Protein AF-A0A971GL96-F1 (afdb_monomer_lite)

Foldseek 3Di:
DVVLVVVCCVVPVVLPVVDDPVLLVLLLVLLVVVQVVDPPLEDALVVSLVSSVVVCVVVVHDRPPSSQSNVSSVVSCCVPVVRDHDDDQCLVVLLVLLVVLCVVPPPVSPQVSVVLSVLLSVVVVVVPPVQDLVNSLVVQCPDPSRVPPDSVSSSVSNVVVVCVVVVDPPPDD

Radius of gyration: 18.56 Å; chains: 1; bounding box: 42×38×49 Å

Sequence (173 aa):
MDDLYNRFRFTRKDIFRGRSENIVQFVFFQVSFFLDLFEDGYFFHKDLSKSVNLAAECSGLIIPDQELLVHQVMDFFCEELGYHCIQPDYYSDIREMITVIIIEELPGGHKFIEPLSRMITEEFKTGNYTTTLAQVVSRLKSNPSLKFLPTALLDLAVRSVYDFFNEPDEEDE

pLDDT: mean 86.15, std 11.23, range [34.41, 96.19]

Structure (mmCIF, N/CA/C/O backbone):
data_AF-A0A971GL96-F1
#
_entry.id   AF-A0A971GL96-F1
#
loop_
_atom_site.group_PDB
_atom_site.id
_atom_site.type_symbol
_atom_site.label_atom_id
_atom_site.label_alt_id
_atom_site.label_comp_id
_atom_site.label_asym_id
_atom_site.label_entity_id
_atom_site.label_seq_id
_atom_site.pdbx_PDB_ins_code
_atom_site.Cartn_x
_atom_site.Cartn_y
_atom_site.Cartn_z
_atom_site.occupancy
_atom_site.B_iso_or_equiv
_atom_site.auth_seq_id
_atom_site.auth_comp_id
_atom_site.auth_asym_id
_atom_site.auth_atom_id
_atom_site.pdbx_PDB_model_num
ATOM 1 N N . MET A 1 1 ? -19.763 4.758 18.347 1.00 81.62 1 MET A N 1
ATOM 2 C CA . MET A 1 1 ? -18.336 4.382 18.305 1.00 81.62 1 MET A CA 1
ATOM 3 C C . MET A 1 1 ? -18.076 2.998 18.878 1.00 81.62 1 MET A C 1
ATOM 5 O O . MET A 1 1 ? -17.560 2.166 18.143 1.00 81.62 1 MET A O 1
ATOM 9 N N . ASP A 1 2 ? -18.506 2.694 20.104 1.00 84.31 2 ASP A N 1
ATOM 10 C CA . ASP A 1 2 ? -18.268 1.374 20.722 1.00 84.31 2 ASP A CA 1
ATOM 11 C C . ASP A 1 2 ? -18.842 0.191 19.924 1.00 84.31 2 ASP A C 1
ATOM 13 O O . ASP A 1 2 ? -18.172 -0.826 19.748 1.00 84.31 2 ASP A O 1
ATOM 17 N N . ASP A 1 3 ? -20.042 0.334 19.354 1.00 90.19 3 ASP A N 1
ATOM 18 C CA . ASP A 1 3 ? -20.644 -0.708 18.508 1.00 90.19 3 ASP A CA 1
ATOM 19 C C . ASP A 1 3 ? -19.852 -0.962 17.219 1.00 90.19 3 ASP A C 1
ATOM 21 O O . ASP A 1 3 ? -19.732 -2.104 16.771 1.00 90.19 3 ASP A O 1
ATOM 25 N N . LEU A 1 4 ? -19.280 0.093 16.633 1.00 92.00 4 LEU A N 1
ATOM 26 C CA . LEU A 1 4 ? -18.469 -0.003 15.422 1.00 92.00 4 LEU A CA 1
ATOM 27 C C . LEU A 1 4 ? -17.133 -0.690 15.729 1.00 92.00 4 LEU A C 1
ATOM 29 O O . LEU A 1 4 ? -16.734 -1.603 15.009 1.00 92.00 4 LEU A O 1
ATOM 33 N N . TYR A 1 5 ? -16.499 -0.325 16.847 1.00 93.75 5 TYR A N 1
ATOM 34 C CA . TYR A 1 5 ? -15.288 -0.989 17.321 1.00 93.75 5 TYR A CA 1
ATOM 35 C C . TYR A 1 5 ? -15.531 -2.471 17.636 1.00 93.75 5 TYR A C 1
ATOM 37 O O . TYR A 1 5 ? -14.726 -3.327 17.271 1.00 93.75 5 TYR A O 1
ATOM 45 N N . ASN A 1 6 ? -16.672 -2.807 18.245 1.00 92.69 6 ASN A N 1
ATOM 46 C CA . ASN A 1 6 ? -17.051 -4.199 18.479 1.00 92.69 6 ASN A CA 1
ATOM 47 C C . ASN A 1 6 ? -17.177 -4.974 17.159 1.00 92.69 6 ASN A C 1
ATOM 49 O O . ASN A 1 6 ? -16.630 -6.072 17.044 1.00 92.69 6 ASN A O 1
ATOM 53 N N . ARG A 1 7 ? -17.834 -4.407 16.136 1.00 92.81 7 ARG A N 1
ATOM 54 C CA . ARG A 1 7 ? -17.905 -5.032 14.802 1.00 92.81 7 ARG A CA 1
ATOM 55 C C . ARG A 1 7 ? -16.523 -5.235 14.188 1.00 92.81 7 ARG A C 1
ATOM 57 O O . ARG A 1 7 ? -16.230 -6.344 13.739 1.00 92.81 7 ARG A O 1
ATOM 64 N N . PHE A 1 8 ? -15.664 -4.220 14.226 1.00 93.69 8 PHE A N 1
ATOM 65 C CA . PHE A 1 8 ? -14.278 -4.316 13.764 1.00 93.69 8 PHE A CA 1
ATOM 66 C C . PHE A 1 8 ? -13.529 -5.452 14.469 1.00 93.69 8 PHE A C 1
ATOM 68 O O . PHE A 1 8 ? -12.987 -6.350 13.826 1.00 93.69 8 PHE A O 1
ATOM 75 N N . ARG A 1 9 ? -13.599 -5.496 15.802 1.00 93.00 9 ARG A N 1
ATOM 76 C CA . ARG A 1 9 ? -12.970 -6.539 16.619 1.00 93.00 9 ARG A CA 1
ATOM 77 C C . ARG A 1 9 ? -13.424 -7.950 16.238 1.00 93.00 9 ARG A C 1
ATOM 79 O O . ARG A 1 9 ? -12.621 -8.883 16.245 1.00 93.00 9 ARG A O 1
ATOM 86 N N . PHE A 1 10 ? -14.703 -8.133 15.909 1.00 90.44 10 PHE A N 1
ATOM 87 C CA . PHE A 1 10 ? -15.236 -9.443 15.529 1.00 90.44 10 PHE A CA 1
ATOM 88 C C . PHE A 1 10 ? -14.941 -9.841 14.081 1.00 90.44 10 PHE A C 1
ATOM 90 O O . PHE A 1 10 ? -14.773 -11.036 13.822 1.00 90.44 10 PHE A O 1
ATOM 97 N N . THR A 1 11 ? -14.881 -8.881 13.161 1.00 91.19 11 THR A N 1
ATOM 98 C CA . THR A 1 11 ? -14.672 -9.125 11.723 1.00 91.19 11 THR A CA 1
ATOM 99 C C . THR A 1 11 ? -13.194 -9.218 11.351 1.00 91.19 11 THR A C 1
ATOM 101 O O . THR A 1 11 ? -12.847 -9.985 10.458 1.00 91.19 11 THR A O 1
ATOM 104 N N . ARG A 1 12 ? -12.314 -8.520 12.076 1.00 90.25 12 ARG A N 1
ATOM 105 C CA . ARG A 1 12 ? -10.867 -8.440 11.821 1.00 90.25 12 ARG A CA 1
ATOM 106 C C . ARG A 1 12 ? -10.026 -9.072 12.933 1.00 90.25 12 ARG A C 1
ATOM 108 O O . ARG A 1 12 ? -9.069 -8.492 13.441 1.00 90.25 12 ARG A O 1
ATOM 115 N N . LYS A 1 13 ? -10.391 -10.287 13.360 1.00 88.50 13 LYS A N 1
ATOM 116 C CA . LYS A 1 13 ? -9.710 -11.010 14.462 1.00 88.50 13 LYS A CA 1
ATOM 117 C C . LYS A 1 13 ? -8.227 -11.282 14.196 1.00 88.50 13 LYS A C 1
ATOM 119 O O . LYS A 1 13 ? -7.464 -11.510 15.132 1.00 88.50 13 LYS A O 1
ATOM 124 N N . ASP A 1 14 ? -7.836 -11.331 12.932 1.00 87.81 14 ASP A N 1
ATOM 125 C CA . ASP A 1 14 ? -6.466 -11.516 12.472 1.00 87.81 14 ASP A CA 1
ATOM 126 C C . ASP A 1 14 ? -5.550 -10.351 12.870 1.00 87.81 14 ASP A C 1
ATOM 128 O O . ASP A 1 14 ? -4.430 -10.612 13.300 1.00 87.81 14 ASP A O 1
ATOM 132 N N . ILE A 1 15 ? -6.045 -9.106 12.862 1.00 88.56 15 ILE A N 1
ATOM 133 C CA . ILE A 1 15 ? -5.283 -7.903 13.255 1.00 88.56 15 ILE A CA 1
ATOM 134 C C . ILE A 1 15 ? -4.797 -7.987 14.710 1.00 88.56 15 ILE A C 1
ATOM 136 O O . ILE A 1 15 ? -3.725 -7.482 15.044 1.00 88.56 15 ILE A O 1
ATOM 140 N N . PHE A 1 16 ? -5.563 -8.653 15.577 1.00 89.50 16 PHE A N 1
ATOM 141 C CA . PHE A 1 16 ? -5.251 -8.814 17.000 1.00 89.50 16 PHE A CA 1
ATOM 142 C C . PHE A 1 16 ? -4.219 -9.923 17.265 1.00 89.50 16 PHE A C 1
ATOM 144 O O . PHE A 1 16 ? -3.737 -10.068 18.390 1.00 89.50 16 PHE A O 1
ATOM 151 N N . ARG A 1 17 ? -3.846 -10.726 16.259 1.00 85.75 17 ARG A N 1
ATOM 152 C CA . ARG A 1 17 ? -2.814 -11.759 16.422 1.00 85.75 17 ARG A CA 1
ATOM 153 C C . ARG A 1 17 ? -1.441 -11.097 16.501 1.00 85.75 17 ARG A C 1
ATOM 155 O O . ARG A 1 17 ? -0.890 -10.677 15.495 1.00 85.75 17 ARG A O 1
ATOM 162 N N . GLY A 1 18 ? -0.884 -11.036 17.707 1.00 80.06 18 GLY A N 1
ATOM 163 C CA . GLY A 1 18 ? 0.440 -10.453 17.947 1.00 80.06 18 GLY A CA 1
ATOM 164 C C . GLY A 1 18 ? 0.432 -8.948 18.223 1.00 80.06 18 GLY A C 1
ATOM 165 O O . GLY A 1 18 ? 1.501 -8.365 18.361 1.00 80.06 18 GLY A O 1
ATOM 166 N N . ARG A 1 19 ? -0.748 -8.325 18.362 1.00 87.31 19 ARG A N 1
ATOM 167 C CA . ARG A 1 19 ? -0.891 -6.910 18.732 1.00 87.31 19 ARG A CA 1
ATOM 168 C C . ARG A 1 19 ? -1.700 -6.752 20.017 1.00 87.31 19 ARG A C 1
ATOM 170 O O . ARG A 1 19 ? -2.616 -7.521 20.292 1.00 87.31 19 ARG A O 1
ATOM 177 N N . SER A 1 20 ? -1.352 -5.738 20.805 1.00 91.06 20 SER A N 1
ATOM 178 C CA . SER A 1 20 ? -2.107 -5.347 22.000 1.00 91.06 20 SER A CA 1
ATOM 179 C C . SER A 1 20 ? -3.462 -4.751 21.611 1.00 91.06 20 SER A C 1
ATOM 181 O O . SER A 1 20 ? -3.520 -3.893 20.729 1.00 91.06 20 SER A O 1
ATOM 183 N N . GLU A 1 21 ? -4.535 -5.149 22.304 1.00 92.62 21 GLU A N 1
ATOM 184 C CA . GLU A 1 21 ? -5.877 -4.579 22.108 1.00 92.62 21 GLU A CA 1
ATOM 185 C C . GLU A 1 21 ? -5.872 -3.057 22.304 1.00 92.62 21 GLU A C 1
ATOM 187 O O . GLU A 1 21 ? -6.486 -2.352 21.512 1.00 92.62 21 GLU A O 1
ATOM 192 N N . ASN A 1 22 ? -5.084 -2.538 23.253 1.00 93.31 22 ASN A N 1
ATOM 193 C CA . ASN A 1 22 ? -4.964 -1.096 23.489 1.00 93.31 22 ASN A CA 1
ATOM 194 C C . ASN A 1 22 ? -4.374 -0.349 22.282 1.00 93.31 22 ASN A C 1
ATOM 196 O O . ASN A 1 22 ? -4.822 0.749 21.971 1.00 93.31 22 ASN A O 1
ATOM 200 N N . ILE A 1 23 ? -3.387 -0.936 21.591 1.00 94.44 23 ILE A N 1
ATOM 201 C CA . ILE A 1 23 ? -2.774 -0.321 20.400 1.00 94.44 23 ILE A CA 1
ATOM 202 C C . ILE A 1 23 ? -3.775 -0.320 19.247 1.00 94.44 23 ILE A C 1
ATOM 204 O O . ILE A 1 23 ? -3.982 0.700 18.597 1.00 94.44 23 ILE A O 1
ATOM 208 N N . VAL A 1 24 ? -4.430 -1.459 19.014 1.00 94.94 24 VAL A N 1
ATOM 209 C CA . VAL A 1 24 ? -5.430 -1.588 17.949 1.00 94.94 24 VAL A CA 1
ATOM 210 C C . VAL A 1 24 ? -6.608 -0.642 18.194 1.00 94.94 24 VAL A C 1
ATOM 212 O O . VAL A 1 24 ? -7.076 0.013 17.269 1.00 94.94 24 VAL A O 1
ATOM 215 N N . GLN A 1 25 ? -7.064 -0.535 19.442 1.00 95.38 25 GLN A N 1
ATOM 216 C CA . GLN A 1 25 ? -8.119 0.387 19.843 1.00 95.38 25 GLN A CA 1
ATOM 217 C C . GLN A 1 25 ? -7.708 1.851 19.659 1.00 95.38 25 GLN A C 1
ATOM 219 O O . GLN A 1 25 ? -8.499 2.641 19.151 1.00 95.38 25 GLN A O 1
ATOM 224 N N . PHE A 1 26 ? -6.475 2.204 20.031 1.00 95.94 26 PHE A N 1
ATOM 225 C CA . PHE A 1 26 ? -5.938 3.543 19.819 1.00 95.94 26 PHE A CA 1
ATOM 226 C C . PHE A 1 26 ? -5.982 3.924 18.337 1.00 95.94 26 PHE A C 1
ATOM 228 O O . PHE A 1 26 ? -6.610 4.922 17.991 1.00 95.94 26 PHE A O 1
ATOM 235 N N . VAL A 1 27 ? -5.394 3.101 17.459 1.00 95.88 27 VAL A N 1
ATOM 236 C CA . VAL A 1 27 ? -5.384 3.377 16.013 1.00 95.88 27 VAL A CA 1
ATOM 237 C C . VAL A 1 27 ? -6.802 3.440 15.458 1.00 95.88 27 VAL A C 1
ATOM 239 O O . VAL A 1 27 ? -7.113 4.362 14.714 1.00 95.88 27 VAL A O 1
ATOM 242 N N . PHE A 1 28 ? -7.687 2.529 15.870 1.00 96.19 28 PHE A N 1
ATOM 243 C CA . PHE A 1 28 ? -9.092 2.555 15.462 1.00 96.19 28 PHE A CA 1
ATOM 244 C C . PHE A 1 28 ? -9.768 3.899 15.748 1.00 96.19 28 PHE A C 1
ATOM 2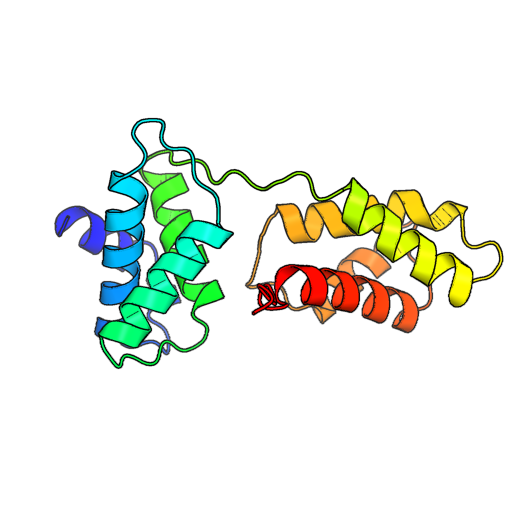46 O O . PHE A 1 28 ? -10.434 4.458 14.877 1.00 96.19 28 PHE A O 1
ATOM 253 N N . PHE A 1 29 ? -9.589 4.433 16.956 1.00 95.62 29 PHE A N 1
ATOM 254 C CA . PHE A 1 29 ? -10.191 5.709 17.320 1.00 95.62 29 PHE A CA 1
ATOM 255 C C . PHE A 1 29 ? -9.537 6.898 16.621 1.00 95.62 29 PHE A C 1
ATOM 257 O O . PHE A 1 29 ? -10.262 7.811 16.241 1.00 95.62 29 PHE A O 1
ATOM 264 N N . GLN A 1 30 ? -8.218 6.881 16.405 1.00 95.44 30 GLN A N 1
ATOM 265 C CA . GLN A 1 30 ? -7.550 7.940 15.641 1.00 95.44 30 GLN A CA 1
ATOM 266 C C . GLN A 1 30 ? -8.009 7.960 14.181 1.00 95.44 30 GLN A C 1
ATOM 268 O O . GLN A 1 30 ? -8.331 9.024 13.663 1.00 95.44 30 GLN A O 1
ATOM 273 N N . VAL A 1 31 ? -8.124 6.790 13.541 1.00 94.12 31 VAL A N 1
ATOM 274 C CA . VAL A 1 31 ? -8.642 6.683 12.170 1.00 94.12 31 VAL A CA 1
ATOM 275 C C . VAL A 1 31 ? -10.079 7.182 12.100 1.00 94.12 31 VAL A C 1
ATOM 277 O O . VAL A 1 31 ? -10.388 8.011 11.253 1.00 94.12 31 VAL A O 1
ATOM 280 N N . SER A 1 32 ? -10.952 6.754 13.015 1.00 93.12 32 SER A N 1
ATOM 281 C CA . SER A 1 32 ? -12.332 7.249 13.026 1.00 93.12 32 SER A CA 1
ATOM 282 C C . SER A 1 32 ? -12.410 8.757 13.223 1.00 93.12 32 SER A C 1
ATOM 284 O O . SER A 1 32 ? -13.157 9.418 12.515 1.00 93.12 32 SER A O 1
ATOM 286 N N . PHE A 1 33 ? -11.651 9.295 14.182 1.00 92.19 33 PHE A N 1
ATOM 287 C CA . PHE A 1 33 ? -11.644 10.725 14.463 1.00 92.19 33 PHE A CA 1
ATOM 288 C C . PHE A 1 33 ? -11.182 11.524 13.246 1.00 92.19 33 PHE A C 1
ATOM 290 O O . PHE A 1 33 ? -11.786 12.538 12.920 1.00 92.19 33 PHE A O 1
ATOM 297 N N . PHE A 1 34 ? -10.143 11.050 12.558 1.00 92.00 34 PHE A N 1
ATOM 298 C CA . PHE A 1 34 ? -9.666 11.662 11.326 1.00 92.00 34 PHE A CA 1
ATOM 299 C C . PHE A 1 34 ? -10.734 11.634 10.226 1.00 92.00 34 PHE A C 1
ATOM 301 O O . PHE A 1 34 ? -10.986 12.654 9.596 1.00 92.00 34 PHE A O 1
ATOM 308 N N . LEU A 1 35 ? -11.392 10.492 10.014 1.00 90.06 35 LEU A N 1
ATOM 309 C CA . LEU A 1 35 ? -12.418 10.334 8.980 1.00 90.06 35 LEU A CA 1
ATOM 310 C C . LEU A 1 35 ? -13.688 11.151 9.253 1.00 90.06 35 LEU A C 1
ATOM 312 O O . LEU A 1 35 ? -14.321 11.619 8.308 1.00 90.06 35 LEU A O 1
ATOM 316 N N . ASP A 1 36 ? -14.031 11.383 10.522 1.00 87.50 36 ASP A N 1
ATOM 317 C CA . ASP A 1 36 ? -15.140 12.262 10.915 1.00 87.50 36 ASP A CA 1
ATOM 318 C C . ASP A 1 36 ? -14.907 13.731 10.496 1.00 87.50 36 ASP A C 1
ATOM 320 O O . ASP A 1 36 ? -15.857 14.511 10.446 1.00 87.50 36 ASP A O 1
ATOM 324 N N . LEU A 1 37 ? -13.667 14.124 10.164 1.00 85.75 37 LEU A N 1
ATOM 325 C CA . LEU A 1 37 ? -13.342 15.469 9.669 1.00 85.75 37 LEU A CA 1
ATOM 326 C C . LEU A 1 37 ? -13.677 15.673 8.180 1.00 85.75 37 LEU A C 1
ATOM 328 O O . LEU A 1 37 ? -13.658 16.813 7.714 1.00 85.75 37 LEU A O 1
ATOM 332 N N . PHE A 1 38 ? -13.980 14.608 7.428 1.00 79.56 38 PHE A N 1
ATOM 333 C CA . PHE A 1 38 ? -14.233 14.666 5.985 1.00 79.56 38 PHE A CA 1
ATOM 334 C C . PHE A 1 38 ? -15.708 14.395 5.673 1.00 79.56 38 PHE A C 1
ATOM 336 O O . PHE A 1 38 ? -16.133 13.244 5.571 1.00 79.56 38 PHE A O 1
ATOM 343 N N . GLU A 1 39 ? -16.484 15.464 5.468 1.00 67.69 39 GLU A N 1
ATOM 344 C CA . GLU A 1 39 ? -17.931 15.388 5.192 1.00 67.69 39 GLU A CA 1
ATOM 345 C C . GLU A 1 39 ? -18.268 14.614 3.905 1.00 67.69 39 GLU A C 1
ATOM 347 O O . GLU A 1 39 ? -19.288 13.929 3.846 1.00 67.69 39 GLU A O 1
ATOM 352 N N . ASP A 1 40 ? -17.391 14.667 2.898 1.00 74.06 40 ASP A N 1
ATOM 353 C CA . ASP A 1 40 ? -17.606 14.010 1.602 1.00 74.06 40 ASP A CA 1
ATOM 354 C C . ASP A 1 40 ? -17.106 12.553 1.563 1.00 74.06 40 ASP A C 1
ATOM 356 O O . ASP A 1 40 ? -17.250 11.873 0.548 1.00 74.06 40 ASP A O 1
ATOM 360 N N . GLY A 1 41 ? -16.495 12.063 2.649 1.00 76.12 41 GLY A N 1
ATOM 361 C CA . GLY A 1 41 ? -15.970 10.698 2.742 1.00 76.12 41 GLY A CA 1
ATOM 362 C C . GLY A 1 41 ? -14.671 10.444 1.967 1.00 76.12 41 GLY A C 1
ATOM 363 O O . GLY A 1 41 ? -14.229 9.298 1.894 1.00 76.12 41 GLY A O 1
ATOM 364 N N . TYR A 1 42 ? -14.044 11.482 1.409 1.00 79.06 42 TYR A N 1
ATOM 365 C CA . TYR A 1 42 ? -12.777 11.386 0.684 1.00 79.06 42 TYR A CA 1
ATOM 366 C C . TYR A 1 42 ? -11.607 11.935 1.498 1.00 79.06 42 TYR A C 1
ATOM 368 O O . TYR A 1 42 ? -11.710 13.019 2.063 1.00 79.06 42 TYR A O 1
ATOM 376 N N . PHE A 1 43 ? -10.479 11.226 1.508 1.00 82.88 43 PHE A N 1
ATOM 377 C CA . PHE A 1 43 ? -9.273 11.625 2.246 1.00 82.88 43 PHE A CA 1
ATOM 378 C C . PHE A 1 43 ? -8.011 11.014 1.622 1.00 82.88 43 PHE A C 1
ATOM 380 O O . PHE A 1 43 ? -8.104 10.039 0.881 1.00 82.88 43 PHE A O 1
ATOM 387 N N . PHE A 1 44 ? -6.826 11.546 1.931 1.00 81.19 44 PHE A N 1
ATOM 388 C CA . PHE A 1 44 ? -5.553 10.961 1.496 1.00 81.19 44 PHE A CA 1
ATOM 389 C C . PHE A 1 44 ? -4.966 10.035 2.567 1.00 81.19 44 PHE A C 1
ATOM 391 O O . PHE A 1 44 ? -4.912 10.395 3.743 1.00 81.19 44 PHE A O 1
ATOM 398 N N . HIS A 1 45 ? -4.450 8.869 2.155 1.00 81.81 45 HIS A N 1
ATOM 399 C CA . HIS A 1 45 ? -3.802 7.916 3.071 1.00 81.81 45 HIS A CA 1
ATOM 400 C C . HIS A 1 45 ? -2.654 8.558 3.859 1.00 81.81 45 HIS A C 1
ATOM 402 O O . HIS A 1 45 ? -2.549 8.382 5.069 1.00 81.81 45 HIS A O 1
ATOM 408 N N . LYS A 1 46 ? -1.809 9.341 3.173 1.00 80.06 46 LYS A N 1
ATOM 409 C CA . LYS A 1 46 ? -0.637 9.996 3.772 1.00 80.06 46 LYS A CA 1
ATOM 410 C C . LYS A 1 46 ? -1.032 10.909 4.935 1.00 80.06 46 LYS A C 1
ATOM 412 O O . LYS A 1 46 ? -0.374 10.892 5.972 1.00 80.06 46 LYS A O 1
ATOM 417 N N . ASP A 1 47 ? -2.126 11.653 4.790 1.00 84.12 47 ASP A N 1
ATOM 418 C CA . ASP A 1 47 ? -2.622 12.561 5.828 1.00 84.12 47 ASP A CA 1
ATOM 419 C C . ASP A 1 47 ? -3.153 11.788 7.038 1.00 84.12 47 ASP A C 1
ATOM 421 O O . ASP A 1 47 ? -2.871 12.152 8.182 1.00 84.12 47 ASP A O 1
ATOM 425 N N . LEU A 1 48 ? -3.852 10.675 6.789 1.00 88.56 48 LEU A N 1
ATOM 426 C CA . LEU A 1 48 ? -4.317 9.777 7.842 1.00 88.56 48 LEU A CA 1
ATOM 427 C C . LEU A 1 48 ? -3.133 9.182 8.622 1.00 88.56 48 LEU A C 1
ATOM 429 O O . LEU A 1 48 ? -3.099 9.269 9.850 1.00 88.56 48 LEU A O 1
ATOM 433 N N . SER A 1 49 ? -2.142 8.620 7.926 1.00 86.38 49 SER A N 1
ATOM 434 C CA . SER A 1 49 ? -0.949 8.041 8.556 1.00 86.38 49 SER A CA 1
ATOM 435 C C . SER A 1 49 ? -0.161 9.072 9.363 1.00 86.38 49 SER A C 1
ATOM 437 O O . SER A 1 49 ? 0.220 8.791 10.503 1.00 86.38 49 SER A O 1
ATOM 439 N N . LYS A 1 50 ? 0.029 10.289 8.829 1.00 86.88 50 LYS A N 1
ATOM 440 C CA . LYS A 1 50 ? 0.658 11.406 9.554 1.00 86.88 50 LYS A CA 1
ATOM 441 C C . LYS A 1 50 ? -0.129 11.768 10.817 1.00 86.88 50 LYS A C 1
ATOM 443 O O . LYS A 1 50 ? 0.468 11.933 11.880 1.00 86.88 50 LYS A O 1
ATOM 448 N N . SER A 1 51 ? -1.458 11.844 10.727 1.00 91.38 51 SER A N 1
ATOM 449 C CA . SER A 1 51 ? -2.324 12.155 11.869 1.00 91.38 51 SER A CA 1
ATOM 450 C C . SER A 1 51 ? -2.215 11.108 12.983 1.00 91.38 51 SER A C 1
ATOM 452 O O . SER A 1 51 ? -2.047 11.470 14.150 1.00 91.38 51 SER A O 1
ATOM 454 N N . VAL A 1 52 ? -2.235 9.817 12.635 1.00 92.62 52 VAL A N 1
ATOM 455 C CA . VAL A 1 52 ? -2.075 8.729 13.611 1.00 92.62 52 VAL A CA 1
ATOM 456 C C . VAL A 1 52 ? -0.681 8.758 14.244 1.00 92.62 52 VAL A C 1
ATOM 458 O O . VAL A 1 52 ? -0.577 8.575 15.459 1.00 92.62 52 VAL A O 1
ATOM 461 N N . ASN A 1 53 ? 0.367 9.037 13.458 1.00 90.25 53 ASN A N 1
ATOM 462 C CA . ASN A 1 53 ? 1.734 9.149 13.969 1.00 90.25 53 ASN A CA 1
ATOM 463 C C . ASN A 1 53 ? 1.858 10.256 15.024 1.00 90.25 53 ASN A C 1
ATOM 465 O O . ASN A 1 53 ? 2.302 10.008 16.143 1.00 90.25 53 ASN A O 1
ATOM 469 N N . LEU A 1 54 ? 1.379 11.459 14.698 1.00 90.62 54 LEU A N 1
ATOM 470 C CA . LEU A 1 54 ? 1.392 12.603 15.612 1.00 90.62 54 LEU A CA 1
ATOM 471 C C . LEU A 1 54 ? 0.634 12.296 16.910 1.00 90.62 54 LEU A C 1
ATOM 473 O O . LEU A 1 54 ? 1.108 12.598 18.006 1.00 90.62 54 LEU A O 1
ATOM 477 N N . ALA A 1 55 ? -0.529 11.646 16.813 1.00 92.75 55 ALA A N 1
ATOM 478 C CA . ALA A 1 55 ? -1.301 11.263 17.990 1.00 92.75 55 ALA A CA 1
ATOM 479 C C . ALA A 1 55 ? -0.551 10.247 18.874 1.00 92.75 55 ALA A C 1
ATOM 481 O O . ALA A 1 55 ? -0.620 10.325 20.108 1.00 92.75 55 ALA A O 1
ATOM 482 N N . ALA A 1 56 ? 0.150 9.288 18.260 1.00 92.62 56 ALA A N 1
ATOM 483 C CA . ALA A 1 56 ? 0.946 8.285 18.962 1.00 92.62 56 ALA A CA 1
ATOM 484 C C . ALA A 1 56 ? 2.134 8.925 19.696 1.00 92.62 56 ALA A C 1
ATOM 486 O O . ALA A 1 56 ? 2.338 8.649 20.882 1.00 92.62 56 ALA A O 1
ATOM 487 N N . GLU A 1 57 ? 2.840 9.845 19.033 1.00 91.38 57 GLU A N 1
ATOM 488 C CA . GLU A 1 57 ? 3.937 10.633 19.603 1.00 91.38 57 GLU A CA 1
ATOM 489 C C . GLU A 1 57 ? 3.474 11.462 20.806 1.00 91.38 57 GLU A C 1
ATOM 491 O O . GLU A 1 57 ? 4.066 11.371 21.885 1.00 91.38 57 GLU A O 1
ATOM 496 N N . CYS A 1 58 ? 2.360 12.195 20.678 1.00 91.62 58 CYS A N 1
ATOM 497 C CA . CYS A 1 58 ? 1.774 12.954 21.788 1.00 91.62 58 CYS A CA 1
ATOM 498 C C . CYS A 1 58 ? 1.368 12.069 22.978 1.00 91.62 58 CYS A C 1
ATOM 500 O O . CYS A 1 58 ? 1.358 12.531 24.120 1.00 91.62 58 CYS A O 1
ATOM 502 N N . SER A 1 59 ? 1.033 10.805 22.717 1.00 89.69 59 SER A N 1
ATOM 503 C CA . SER A 1 59 ? 0.602 9.839 23.733 1.00 89.69 59 SER A CA 1
ATOM 504 C C . SER A 1 59 ? 1.753 8.998 24.299 1.00 89.69 59 SER A C 1
ATOM 506 O O . SER A 1 59 ? 1.524 8.182 25.193 1.00 89.69 59 SER A O 1
ATOM 508 N N . GLY A 1 60 ? 2.979 9.156 23.785 1.00 91.00 60 GLY A N 1
ATOM 509 C CA . GLY A 1 60 ? 4.127 8.318 24.142 1.00 91.00 60 GLY A CA 1
ATOM 510 C C . GLY A 1 60 ? 3.938 6.836 23.794 1.00 91.00 60 GLY A C 1
ATOM 511 O O . GLY A 1 60 ? 4.516 5.969 24.453 1.00 91.00 60 GLY A O 1
ATOM 512 N N . LEU A 1 61 ? 3.096 6.530 22.803 1.00 91.94 61 LEU A N 1
ATOM 513 C CA . LEU A 1 61 ? 2.756 5.168 22.407 1.00 91.94 61 LEU A CA 1
ATOM 514 C C . LEU A 1 61 ? 3.624 4.731 21.224 1.00 91.94 61 LEU A C 1
ATOM 516 O O . LEU A 1 61 ? 3.636 5.378 20.185 1.00 91.94 61 LEU A O 1
ATOM 520 N N . ILE A 1 62 ? 4.306 3.592 21.354 1.00 89.12 62 ILE A N 1
ATOM 521 C CA . ILE A 1 62 ? 5.008 2.960 20.230 1.00 89.12 62 ILE A CA 1
ATOM 522 C C . ILE A 1 62 ? 4.041 1.999 19.539 1.00 89.12 62 ILE A C 1
ATOM 524 O O . ILE A 1 62 ? 3.512 1.086 20.181 1.00 89.12 62 ILE A O 1
ATOM 528 N N . ILE A 1 63 ? 3.835 2.187 18.235 1.00 88.50 63 ILE A N 1
ATOM 529 C CA . ILE A 1 63 ? 2.935 1.376 17.410 1.00 88.50 63 ILE A CA 1
ATOM 530 C C . ILE A 1 63 ? 3.772 0.532 16.436 1.00 88.50 63 ILE A C 1
ATOM 532 O O . ILE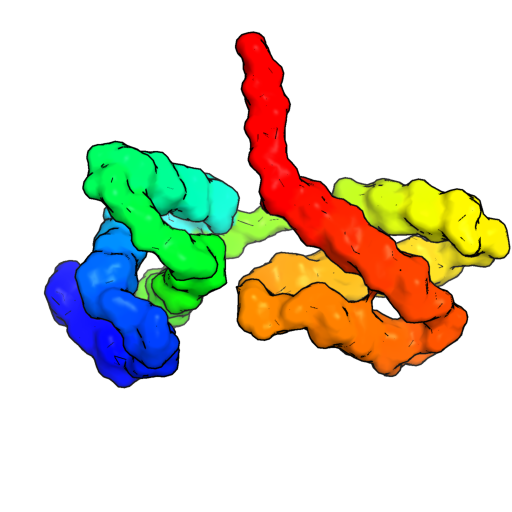 A 1 63 ? 4.277 1.058 15.444 1.00 88.50 63 ILE A O 1
ATOM 536 N N . PRO A 1 64 ? 3.940 -0.779 16.690 1.00 85.12 64 PRO A N 1
ATOM 537 C CA . PRO A 1 64 ? 4.615 -1.672 15.753 1.00 85.12 64 PRO A CA 1
ATOM 538 C C . PRO A 1 64 ? 3.839 -1.778 14.438 1.00 85.12 64 PRO A C 1
ATOM 540 O O . PRO A 1 64 ? 2.620 -1.965 14.462 1.00 85.12 64 PRO A O 1
ATOM 543 N N . ASP A 1 65 ? 4.552 -1.706 13.312 1.00 84.38 65 ASP A N 1
ATOM 544 C CA . ASP A 1 65 ? 3.983 -1.764 11.960 1.00 84.38 65 ASP A CA 1
ATOM 545 C C . ASP A 1 65 ? 2.805 -0.788 11.778 1.00 84.38 65 ASP A C 1
ATOM 547 O O . ASP A 1 65 ? 1.742 -1.174 11.283 1.00 84.38 65 ASP A O 1
ATOM 551 N N . GLN A 1 66 ? 2.973 0.462 12.234 1.00 86.19 66 GLN A N 1
ATOM 552 C CA . GLN A 1 66 ? 1.908 1.471 12.258 1.00 86.19 66 GLN A CA 1
ATOM 553 C C . GLN A 1 66 ? 1.208 1.611 10.910 1.00 86.19 66 GLN A C 1
ATOM 555 O O . GLN A 1 66 ? -0.014 1.535 10.876 1.00 86.19 66 GLN A O 1
ATOM 560 N N . GLU A 1 67 ? 1.960 1.756 9.820 1.00 83.25 67 GLU A N 1
ATOM 561 C CA . GLU A 1 67 ? 1.393 1.949 8.481 1.00 83.25 67 GLU A CA 1
ATOM 562 C C . GLU A 1 67 ? 0.458 0.799 8.088 1.00 83.25 67 GLU A C 1
ATOM 564 O O . GLU A 1 67 ? -0.676 1.012 7.664 1.00 83.25 67 GLU A O 1
ATOM 569 N N . LEU A 1 68 ? 0.887 -0.439 8.348 1.00 85.19 68 LEU A N 1
ATOM 570 C CA . LEU A 1 68 ? 0.065 -1.619 8.109 1.00 85.19 68 LEU A CA 1
ATOM 571 C C . LEU A 1 68 ? -1.195 -1.614 8.984 1.00 85.19 68 LEU A C 1
ATOM 573 O O . LEU A 1 68 ? -2.274 -1.958 8.509 1.00 85.19 68 LEU A O 1
ATOM 577 N N . LEU A 1 69 ? -1.077 -1.261 10.267 1.00 90.44 69 LEU A N 1
ATOM 578 C CA . LEU A 1 69 ? -2.228 -1.230 11.169 1.00 90.44 69 LEU A CA 1
ATOM 579 C C . LEU A 1 69 ? -3.223 -0.122 10.787 1.00 90.44 69 LEU A C 1
ATOM 581 O O . LEU A 1 69 ? -4.427 -0.374 10.805 1.00 90.44 69 LEU A O 1
ATOM 585 N N . VAL A 1 70 ? -2.736 1.064 10.416 1.00 90.69 70 VAL A N 1
ATOM 586 C CA . VAL A 1 70 ? -3.553 2.178 9.917 1.00 90.69 70 VAL A CA 1
ATOM 587 C C . VAL A 1 70 ? -4.319 1.742 8.677 1.00 90.69 70 VAL A C 1
ATOM 589 O O . VAL A 1 70 ? -5.540 1.870 8.664 1.00 90.69 70 VAL A O 1
ATOM 592 N N . HIS A 1 71 ? -3.643 1.131 7.702 1.00 86.56 71 HIS A N 1
ATOM 593 C CA . HIS A 1 71 ? -4.290 0.635 6.492 1.00 86.56 71 HIS A CA 1
ATOM 594 C C . HIS A 1 71 ? -5.366 -0.413 6.794 1.00 86.56 71 HIS A C 1
ATOM 596 O O . HIS A 1 71 ? -6.493 -0.312 6.326 1.00 86.56 71 HIS A O 1
ATOM 602 N N . GLN A 1 72 ? -5.060 -1.409 7.629 1.00 89.56 72 GLN A N 1
ATOM 603 C CA . GLN A 1 72 ? -6.013 -2.474 7.957 1.00 89.56 72 GLN A CA 1
ATOM 604 C C . GLN A 1 72 ? -7.256 -1.964 8.701 1.00 89.56 72 GLN A C 1
ATOM 606 O O . GLN A 1 72 ? -8.347 -2.523 8.559 1.00 89.56 72 GLN A O 1
ATOM 611 N N . VAL A 1 73 ? -7.092 -0.928 9.526 1.00 92.81 73 VAL A N 1
ATOM 612 C CA . VAL A 1 73 ? -8.208 -0.235 10.173 1.00 92.81 73 VAL A CA 1
ATOM 613 C C . VAL A 1 73 ? -8.978 0.586 9.141 1.00 92.81 73 VAL A C 1
ATOM 615 O O . VAL A 1 73 ? -10.197 0.476 9.081 1.00 92.81 73 VAL A O 1
ATOM 618 N N . MET A 1 74 ? -8.289 1.365 8.309 1.00 90.88 74 MET A N 1
ATOM 619 C CA . MET A 1 74 ? -8.883 2.172 7.244 1.00 90.88 74 MET A CA 1
ATOM 620 C C . MET A 1 74 ? -9.727 1.322 6.285 1.00 90.88 74 MET A C 1
ATOM 622 O O . MET A 1 74 ? -10.863 1.693 6.002 1.00 90.88 74 MET A O 1
ATOM 626 N N . ASP A 1 75 ? -9.229 0.161 5.853 1.00 89.06 75 ASP A N 1
ATOM 627 C CA . ASP A 1 75 ? -9.945 -0.774 4.976 1.00 89.06 75 ASP A CA 1
ATOM 628 C C . ASP A 1 75 ? -11.325 -1.133 5.533 1.00 89.06 75 ASP A C 1
ATOM 630 O O . ASP A 1 75 ? -12.309 -1.185 4.799 1.00 89.06 75 ASP A O 1
ATOM 634 N N . PHE A 1 76 ? -11.424 -1.331 6.850 1.00 92.44 76 PHE A N 1
ATOM 635 C CA . PHE A 1 76 ? -12.705 -1.585 7.500 1.00 92.44 76 PHE A CA 1
ATOM 636 C C . PHE A 1 76 ? -13.659 -0.387 7.388 1.00 92.44 76 PHE A C 1
ATOM 638 O O . PHE A 1 76 ? -14.838 -0.585 7.109 1.00 92.44 76 PHE A O 1
ATOM 645 N N . PHE A 1 77 ? -13.182 0.849 7.570 1.00 90.69 77 PHE A N 1
ATOM 646 C CA . PHE A 1 77 ? -14.021 2.044 7.415 1.00 90.69 77 PHE A CA 1
ATOM 647 C C . PHE A 1 77 ? -14.464 2.252 5.960 1.00 90.69 77 PHE A C 1
ATOM 649 O O . PHE A 1 77 ? -15.622 2.596 5.720 1.00 90.69 77 PHE A O 1
ATOM 656 N N . CYS A 1 78 ? -13.584 1.994 4.992 1.00 87.81 78 CYS A N 1
ATOM 657 C CA . CYS A 1 78 ? -13.922 2.029 3.570 1.00 87.81 78 CYS A CA 1
ATOM 658 C C . CYS A 1 78 ? -15.005 0.992 3.220 1.00 87.81 78 CYS A C 1
ATOM 660 O O . CYS A 1 78 ? -15.983 1.323 2.552 1.00 87.81 78 CYS A O 1
ATOM 662 N N . GLU A 1 79 ? -14.870 -0.247 3.705 1.00 88.94 79 GLU A N 1
ATOM 663 C CA . GLU A 1 79 ? -15.835 -1.327 3.455 1.00 88.94 79 GLU A CA 1
ATOM 664 C C . GLU A 1 79 ? -17.186 -1.108 4.153 1.00 88.94 79 GLU A C 1
ATOM 666 O O . GLU A 1 79 ? -18.235 -1.334 3.551 1.00 88.94 79 GLU A O 1
ATOM 671 N N . GLU A 1 80 ? -17.180 -0.688 5.420 1.00 88.75 80 GLU A N 1
ATOM 672 C CA . GLU A 1 80 ? -18.395 -0.632 6.244 1.00 88.75 80 GLU A CA 1
ATOM 673 C C . GLU A 1 80 ? -19.158 0.683 6.117 1.00 88.75 80 GLU A C 1
ATOM 675 O O . GLU A 1 80 ? -20.382 0.695 6.256 1.00 88.75 80 GLU A O 1
ATOM 680 N N . LEU A 1 81 ? -18.451 1.796 5.905 1.00 86.62 81 LEU A N 1
ATOM 681 C CA . LEU A 1 81 ? -19.035 3.140 5.913 1.00 86.62 81 LEU A CA 1
ATOM 682 C C . LEU A 1 81 ? -18.911 3.860 4.566 1.00 86.62 81 LEU A C 1
ATOM 684 O O . LEU A 1 81 ? -19.451 4.952 4.420 1.00 86.62 81 LEU A O 1
ATOM 688 N N . GLY A 1 82 ? -18.266 3.244 3.570 1.00 84.56 82 GLY A N 1
ATOM 689 C CA . GLY A 1 82 ? -18.179 3.792 2.217 1.00 84.56 82 GLY A CA 1
ATOM 690 C C . GLY A 1 82 ? -17.212 4.966 2.081 1.00 84.56 82 GLY A C 1
ATOM 691 O O . GLY A 1 82 ? -17.327 5.729 1.127 1.00 84.56 82 GLY A O 1
ATOM 692 N N . TYR A 1 83 ? -16.269 5.120 3.014 1.00 85.44 83 TYR A N 1
ATOM 693 C CA . TYR A 1 83 ? -15.169 6.062 2.843 1.00 85.44 83 TYR A CA 1
ATOM 694 C C . TYR A 1 83 ? -14.308 5.679 1.632 1.00 85.44 83 TYR A C 1
ATOM 696 O O . TYR A 1 83 ? -14.158 4.505 1.278 1.00 85.44 83 TYR A O 1
ATOM 704 N N . HIS A 1 84 ? -13.714 6.685 1.003 1.00 81.12 84 HIS A N 1
ATOM 705 C CA . HIS A 1 84 ? -12.898 6.534 -0.186 1.00 81.12 84 HIS A CA 1
ATOM 706 C C . HIS A 1 84 ? -11.539 7.194 0.022 1.00 81.12 84 HIS A C 1
ATOM 708 O O . HIS A 1 84 ? -11.402 8.416 0.036 1.00 81.12 84 HIS A O 1
ATOM 714 N N . CYS A 1 85 ? -10.506 6.365 0.141 1.00 76.62 85 CYS A N 1
ATOM 715 C CA . CYS A 1 85 ? -9.139 6.854 0.110 1.00 76.62 85 CYS A CA 1
ATOM 716 C C . CYS A 1 85 ? -8.812 7.350 -1.307 1.00 76.62 85 CYS A C 1
ATOM 718 O O . CYS A 1 85 ? -8.793 6.571 -2.263 1.00 76.62 85 CYS A O 1
ATOM 720 N N . ILE A 1 86 ? -8.525 8.642 -1.446 1.00 73.19 86 ILE A N 1
ATOM 721 C CA . ILE A 1 86 ? -7.919 9.206 -2.645 1.00 73.19 86 ILE A CA 1
ATOM 722 C C . ILE A 1 86 ? -6.443 8.837 -2.608 1.00 73.19 86 ILE A C 1
ATOM 724 O O . ILE A 1 86 ? -5.706 9.213 -1.696 1.00 73.19 86 ILE A O 1
ATOM 728 N N . GLN A 1 87 ? -6.002 8.120 -3.632 1.00 67.12 87 GLN A N 1
ATOM 729 C CA . GLN A 1 87 ? -4.585 7.984 -3.909 1.00 67.12 87 GLN A CA 1
ATOM 730 C C . GLN A 1 87 ? -4.212 8.926 -5.053 1.00 67.12 87 GLN A C 1
ATOM 732 O O . GLN A 1 87 ? -4.853 8.871 -6.108 1.00 67.12 87 GLN A O 1
ATOM 737 N N . PRO A 1 88 ? -3.212 9.803 -4.869 1.00 66.62 88 PRO A N 1
ATOM 738 C CA . PRO A 1 88 ? -2.714 10.630 -5.956 1.00 66.62 88 PRO A CA 1
ATOM 739 C C . PRO A 1 88 ? -2.241 9.767 -7.131 1.00 66.62 88 PRO A C 1
ATOM 741 O O . PRO A 1 88 ? -1.761 8.644 -6.955 1.00 66.62 88 PRO A O 1
ATOM 744 N N . ASP A 1 89 ? -2.390 10.276 -8.354 1.00 73.19 89 ASP A N 1
ATOM 745 C CA . ASP A 1 89 ? -1.900 9.566 -9.533 1.00 73.19 89 ASP A CA 1
ATOM 746 C C . ASP A 1 89 ? -0.392 9.769 -9.696 1.00 73.19 89 ASP A C 1
ATOM 748 O O . ASP A 1 89 ? 0.064 10.630 -10.441 1.00 73.19 89 ASP A O 1
ATOM 752 N N . TYR A 1 90 ? 0.384 8.934 -9.012 1.00 78.06 90 TYR A N 1
ATOM 753 C CA . TYR A 1 90 ? 1.848 8.951 -9.064 1.00 78.06 90 TYR A CA 1
ATOM 754 C C . TYR A 1 90 ? 2.430 8.316 -10.331 1.00 78.06 90 TYR A C 1
ATOM 756 O O . TYR A 1 90 ? 3.619 8.007 -10.391 1.00 78.06 90 TYR A O 1
ATOM 764 N N . TYR A 1 91 ? 1.611 8.054 -11.356 1.00 85.31 91 TYR A N 1
ATOM 765 C CA . TYR A 1 91 ? 2.092 7.399 -12.569 1.00 85.31 91 TYR A CA 1
ATOM 766 C C . TYR A 1 91 ? 3.224 8.183 -13.239 1.00 85.31 91 TYR A C 1
ATOM 768 O O . TYR A 1 91 ? 4.171 7.573 -13.731 1.00 85.31 91 TYR A O 1
ATOM 776 N N . SER A 1 92 ? 3.138 9.518 -13.254 1.00 86.69 92 SER A N 1
ATOM 777 C CA . SER A 1 92 ? 4.174 10.362 -13.856 1.00 86.69 92 SER A CA 1
ATOM 778 C C . SER A 1 92 ? 5.505 10.229 -13.116 1.00 86.69 92 SER A C 1
ATOM 780 O O . SER A 1 92 ? 6.515 9.938 -13.755 1.00 86.69 92 SER A O 1
ATOM 782 N N . ASP A 1 93 ? 5.489 10.348 -11.786 1.00 88.81 93 ASP A N 1
ATOM 783 C CA . ASP A 1 93 ? 6.689 10.271 -10.945 1.00 88.81 93 ASP A CA 1
ATOM 784 C C . ASP A 1 93 ? 7.320 8.874 -11.015 1.00 88.81 93 ASP A C 1
ATOM 786 O O . ASP A 1 93 ? 8.508 8.717 -11.301 1.00 88.81 93 ASP A O 1
ATOM 790 N N . ILE A 1 94 ? 6.497 7.825 -10.887 1.00 91.25 94 ILE A N 1
ATOM 791 C CA . ILE A 1 94 ? 6.940 6.433 -11.046 1.00 91.25 94 ILE A CA 1
ATOM 792 C C . ILE A 1 94 ? 7.547 6.227 -12.435 1.00 91.25 94 ILE A C 1
ATOM 794 O O . ILE A 1 94 ? 8.593 5.595 -12.579 1.00 91.25 94 ILE A O 1
ATOM 798 N N . ARG A 1 95 ? 6.916 6.749 -13.489 1.00 93.06 95 ARG A N 1
ATOM 799 C CA . ARG A 1 95 ? 7.431 6.614 -14.852 1.00 93.06 95 ARG A CA 1
ATOM 800 C C . ARG A 1 95 ? 8.778 7.298 -15.031 1.00 93.06 95 ARG A C 1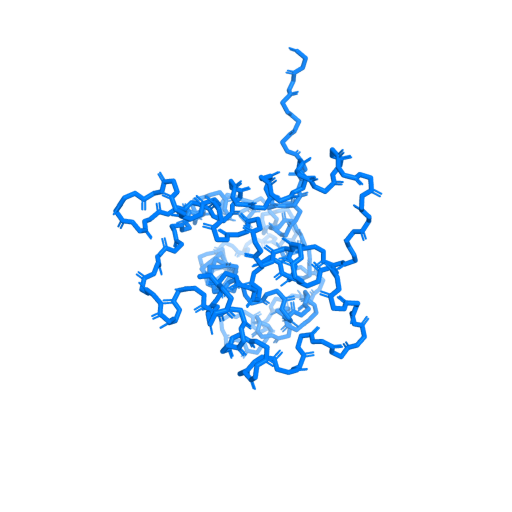
ATOM 802 O O . ARG A 1 95 ? 9.635 6.735 -15.715 1.00 93.06 95 ARG A O 1
ATOM 809 N N . GLU A 1 96 ? 8.965 8.476 -14.457 1.00 93.56 96 GLU A N 1
ATOM 810 C CA . GLU A 1 96 ? 10.232 9.198 -14.510 1.00 93.56 96 GLU A CA 1
ATOM 811 C C . GLU A 1 96 ? 11.346 8.405 -13.819 1.00 93.56 96 GLU A C 1
ATOM 813 O O . GLU A 1 96 ? 12.360 8.108 -14.455 1.00 93.56 96 GLU A O 1
ATOM 818 N N . MET A 1 97 ? 11.111 7.924 -12.596 1.00 93.50 97 MET A N 1
ATOM 819 C CA . MET A 1 97 ? 12.089 7.104 -11.870 1.00 93.50 97 MET A CA 1
ATOM 820 C C . MET A 1 97 ? 12.455 5.824 -12.629 1.00 93.50 97 MET A C 1
ATOM 822 O O . MET A 1 97 ? 13.630 5.507 -12.812 1.00 93.50 97 MET A O 1
ATOM 826 N N . ILE A 1 98 ? 11.458 5.102 -13.149 1.00 95.06 98 ILE A N 1
ATOM 827 C CA . ILE A 1 98 ? 11.704 3.897 -13.954 1.00 95.06 98 ILE A CA 1
ATOM 828 C C . ILE A 1 98 ? 12.454 4.224 -15.247 1.00 95.06 98 ILE A C 1
ATOM 830 O O . ILE A 1 98 ? 13.268 3.420 -15.703 1.00 95.06 98 ILE A O 1
ATOM 834 N N . THR A 1 99 ? 12.207 5.389 -15.845 1.00 94.62 99 THR A N 1
ATOM 835 C CA . THR A 1 99 ? 12.933 5.831 -17.040 1.00 94.62 99 THR A CA 1
ATOM 836 C C . THR A 1 99 ? 14.419 5.990 -16.741 1.00 94.62 99 THR A C 1
ATOM 838 O O . THR A 1 99 ? 15.227 5.455 -17.499 1.00 94.62 99 THR A O 1
ATOM 841 N N . VAL A 1 100 ? 14.772 6.652 -15.635 1.00 94.44 100 VAL A N 1
ATOM 842 C CA . VAL A 1 100 ? 16.167 6.816 -15.193 1.00 94.44 100 VAL A CA 1
ATOM 843 C C . VAL A 1 100 ? 16.824 5.451 -14.981 1.00 94.44 100 VAL A C 1
ATOM 845 O O . VAL A 1 100 ? 17.799 5.136 -15.662 1.00 94.44 100 VAL A O 1
ATOM 848 N N . ILE A 1 101 ? 16.214 4.590 -14.158 1.00 94.88 101 ILE A N 1
ATOM 849 C CA . ILE A 1 101 ? 16.742 3.252 -13.841 1.00 94.88 101 ILE A CA 1
ATOM 850 C C . ILE A 1 101 ? 16.969 2.421 -15.110 1.00 94.88 101 ILE A C 1
ATOM 852 O O . ILE A 1 101 ? 18.015 1.802 -15.283 1.00 94.88 101 ILE A O 1
ATOM 856 N N . ILE A 1 102 ? 15.998 2.393 -16.028 1.00 92.94 102 ILE A N 1
ATOM 857 C CA . ILE A 1 102 ? 16.109 1.599 -17.259 1.00 92.94 102 ILE A CA 1
ATOM 858 C C . ILE A 1 102 ? 17.212 2.133 -18.175 1.00 92.94 102 ILE A C 1
ATOM 860 O O . ILE A 1 102 ? 17.900 1.336 -18.810 1.00 92.94 102 ILE A O 1
ATOM 864 N N . ILE A 1 103 ? 17.366 3.453 -18.285 1.00 92.12 103 ILE A N 1
ATOM 865 C CA . ILE A 1 103 ? 18.391 4.058 -19.143 1.00 92.12 103 ILE A CA 1
ATOM 866 C C . ILE A 1 103 ? 19.795 3.759 -18.608 1.00 92.12 103 ILE A C 1
ATOM 868 O O . ILE A 1 103 ? 20.680 3.449 -19.408 1.00 92.12 103 ILE A O 1
ATOM 872 N N . GLU A 1 104 ? 19.984 3.819 -17.291 1.00 92.69 104 GLU A N 1
ATOM 873 C CA . GLU A 1 104 ? 21.276 3.582 -16.640 1.00 92.69 104 GLU A CA 1
ATOM 874 C C . GLU A 1 104 ? 21.655 2.095 -16.621 1.00 92.69 104 GLU A C 1
ATOM 876 O O . GLU A 1 104 ? 22.770 1.730 -16.995 1.00 92.69 104 GLU A O 1
ATOM 881 N N . GLU A 1 105 ? 20.711 1.222 -16.267 1.00 91.44 105 GLU A N 1
ATOM 882 C CA . GLU A 1 105 ? 20.983 -0.199 -16.012 1.00 91.44 105 GLU A CA 1
ATOM 883 C C . GLU A 1 105 ? 20.771 -1.100 -17.240 1.00 91.44 105 GLU A C 1
ATOM 885 O O . GLU A 1 105 ? 21.256 -2.235 -17.288 1.00 91.44 105 GLU A O 1
ATOM 890 N N . LEU A 1 106 ? 20.026 -0.638 -18.252 1.00 90.44 106 LEU A N 1
ATOM 891 C CA . LEU A 1 106 ? 19.687 -1.447 -19.423 1.00 90.44 106 LEU A CA 1
ATOM 892 C C . LEU A 1 106 ? 19.670 -0.624 -20.724 1.00 90.44 106 LEU A C 1
ATOM 894 O O . LEU A 1 106 ? 18.599 -0.262 -21.226 1.00 90.44 106 LEU A O 1
ATOM 898 N N . PRO A 1 107 ? 20.837 -0.412 -21.361 1.00 85.81 107 PRO A N 1
ATOM 899 C CA . PRO A 1 107 ? 20.922 0.254 -22.658 1.00 85.81 107 PRO A CA 1
ATOM 900 C C . PRO A 1 107 ? 19.994 -0.389 -23.704 1.00 85.81 107 PRO A C 1
ATOM 902 O O . PRO A 1 107 ? 20.052 -1.592 -23.964 1.00 85.81 107 PRO A O 1
ATOM 905 N N . GLY A 1 108 ? 19.108 0.409 -24.311 1.00 85.44 108 GLY A N 1
ATOM 906 C CA . GLY A 1 108 ? 18.080 -0.074 -25.250 1.00 85.44 108 GLY A CA 1
ATOM 907 C C . GLY A 1 108 ? 16.823 -0.661 -24.586 1.00 85.44 108 GLY A C 1
ATOM 908 O O . GLY A 1 108 ? 15.950 -1.205 -25.269 1.00 85.44 108 GLY A O 1
ATOM 909 N N . GLY A 1 109 ? 16.694 -0.532 -23.266 1.00 89.00 109 GLY A N 1
ATOM 910 C CA . GLY A 1 109 ? 15.578 -1.025 -22.465 1.00 89.00 109 GLY A CA 1
ATOM 911 C C . GLY A 1 109 ? 14.284 -0.212 -22.563 1.00 89.00 109 GLY A C 1
ATOM 912 O O . GLY A 1 109 ? 13.303 -0.590 -21.935 1.00 89.00 109 GLY A O 1
ATOM 913 N N . HIS A 1 110 ? 14.222 0.857 -23.366 1.00 91.81 110 HIS A N 1
ATOM 914 C CA . HIS A 1 110 ? 13.092 1.805 -23.400 1.00 91.81 110 HIS A CA 1
ATOM 915 C C . HIS A 1 110 ? 11.708 1.159 -23.571 1.00 91.81 110 HIS A C 1
ATOM 917 O O . HIS A 1 110 ? 10.719 1.633 -23.019 1.00 91.81 110 HIS A O 1
ATOM 923 N N . LYS A 1 111 ? 11.633 0.037 -24.298 1.00 92.56 111 LYS A N 1
ATOM 924 C CA . LYS A 1 111 ? 10.393 -0.736 -24.490 1.00 92.56 111 LYS A CA 1
ATOM 925 C C . LYS A 1 111 ? 9.800 -1.304 -23.193 1.00 92.56 111 LYS A C 1
ATOM 927 O O . LYS A 1 111 ? 8.641 -1.705 -23.187 1.00 92.56 111 LYS A O 1
ATOM 932 N N . PHE A 1 112 ? 10.594 -1.380 -22.128 1.00 94.44 112 PHE A N 1
ATOM 933 C CA . PHE A 1 112 ? 10.191 -1.899 -20.827 1.00 94.44 112 PHE A CA 1
ATOM 934 C C . PHE A 1 112 ? 9.709 -0.816 -19.861 1.00 94.44 112 PHE A C 1
ATOM 936 O O . PHE A 1 112 ? 9.082 -1.173 -18.872 1.00 94.44 112 PHE A O 1
ATOM 943 N N . ILE A 1 113 ? 9.944 0.470 -20.154 1.00 94.00 113 ILE A N 1
ATOM 944 C CA . ILE A 1 113 ? 9.571 1.588 -19.272 1.00 94.00 113 ILE A CA 1
ATOM 945 C C . ILE A 1 113 ? 8.063 1.569 -19.017 1.00 94.00 113 ILE A C 1
ATOM 947 O O . ILE A 1 113 ? 7.631 1.330 -17.900 1.00 94.00 113 ILE A O 1
ATOM 951 N N . GLU A 1 114 ? 7.257 1.712 -20.071 1.00 94.25 114 GLU A N 1
ATOM 952 C CA . GLU A 1 114 ? 5.794 1.747 -19.960 1.00 94.25 114 GLU A CA 1
ATOM 953 C C . GLU A 1 114 ? 5.195 0.530 -19.217 1.00 94.25 114 GLU A C 1
ATOM 955 O O . GLU A 1 114 ? 4.438 0.734 -18.266 1.00 94.25 114 GLU A O 1
ATOM 960 N N . PRO A 1 115 ? 5.492 -0.736 -19.592 1.00 94.81 115 PRO A N 1
ATOM 961 C CA . PRO A 1 115 ? 4.907 -1.879 -18.896 1.00 94.81 115 PRO A CA 1
ATOM 962 C C . PRO A 1 115 ? 5.401 -2.021 -17.450 1.00 94.81 115 PRO A C 1
ATOM 964 O O . PRO A 1 115 ? 4.625 -2.468 -16.609 1.00 94.81 115 PRO A O 1
ATOM 967 N N . LEU A 1 116 ? 6.652 -1.650 -17.149 1.00 94.69 116 LEU A N 1
ATOM 968 C CA . LEU A 1 116 ? 7.192 -1.729 -15.792 1.00 94.69 116 LEU A CA 1
ATOM 969 C C . LEU A 1 116 ? 6.576 -0.654 -14.894 1.00 94.69 116 LEU A C 1
ATOM 971 O O . LEU A 1 116 ? 6.057 -0.993 -13.833 1.00 94.69 116 LEU A O 1
ATOM 975 N N . SER A 1 117 ? 6.559 0.604 -15.345 1.00 94.50 117 SER A N 1
ATOM 976 C CA . SER A 1 117 ? 5.946 1.718 -14.617 1.00 94.50 117 SER A CA 1
ATOM 977 C C . SER A 1 117 ? 4.489 1.427 -14.310 1.00 94.50 117 SER A C 1
ATOM 979 O O . SER A 1 117 ? 4.088 1.515 -13.160 1.00 94.50 117 SER A O 1
ATOM 981 N N . ARG A 1 118 ? 3.709 0.984 -15.304 1.00 92.25 118 ARG A N 1
ATOM 982 C CA . ARG A 1 118 ? 2.288 0.693 -15.099 1.00 92.25 118 ARG A CA 1
ATOM 983 C C . ARG A 1 118 ? 2.065 -0.407 -14.068 1.00 92.25 118 ARG A C 1
ATOM 985 O O . ARG A 1 118 ? 1.231 -0.242 -13.192 1.00 92.25 118 ARG A O 1
ATOM 992 N N . MET A 1 119 ? 2.793 -1.520 -14.162 1.00 91.25 119 MET A N 1
ATOM 993 C CA . MET A 1 119 ? 2.622 -2.599 -13.189 1.00 91.25 119 MET A CA 1
ATOM 994 C C . MET A 1 119 ? 3.022 -2.180 -11.780 1.00 91.25 119 MET A C 1
ATOM 996 O O . MET A 1 119 ? 2.320 -2.527 -10.839 1.00 91.25 119 MET A O 1
ATOM 1000 N N . ILE A 1 120 ? 4.119 -1.437 -11.633 1.00 90.62 120 ILE A N 1
ATOM 1001 C CA 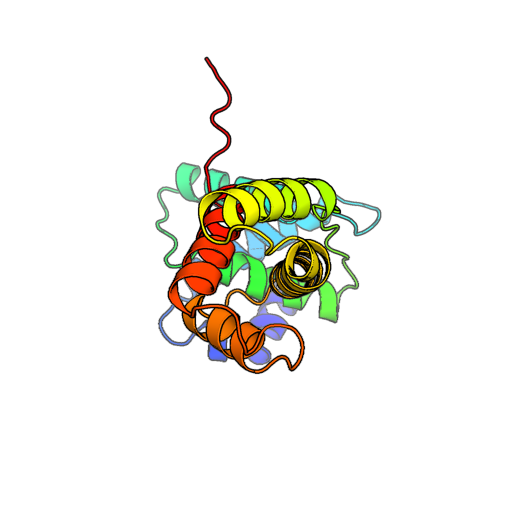. ILE A 1 120 ? 4.521 -0.928 -10.325 1.00 90.62 120 ILE A CA 1
ATOM 1002 C C . ILE A 1 120 ? 3.457 0.038 -9.801 1.00 90.62 120 ILE A C 1
ATOM 1004 O O . ILE A 1 120 ? 2.990 -0.132 -8.684 1.00 90.62 120 ILE A O 1
ATOM 1008 N N . THR A 1 121 ? 2.976 0.977 -10.616 1.00 88.69 121 THR A N 1
ATOM 1009 C CA . THR A 1 121 ? 1.881 1.866 -10.217 1.00 88.69 121 THR A CA 1
ATOM 1010 C C . THR A 1 121 ? 0.654 1.091 -9.745 1.00 88.69 121 THR A C 1
ATOM 1012 O O . THR A 1 121 ? 0.091 1.473 -8.735 1.00 88.69 121 THR A O 1
ATOM 1015 N N . GLU A 1 122 ? 0.256 -0.006 -10.392 1.00 85.25 122 GLU A N 1
ATOM 1016 C CA . GLU A 1 122 ? -0.878 -0.825 -9.929 1.00 85.25 122 GLU A CA 1
ATOM 1017 C C . GLU A 1 122 ? -0.600 -1.561 -8.603 1.00 85.25 122 GLU A C 1
ATOM 1019 O O . GLU A 1 122 ? -1.469 -1.622 -7.731 1.00 85.25 122 GLU A O 1
ATOM 1024 N N . GLU A 1 123 ? 0.609 -2.096 -8.410 1.00 83.81 123 GLU A N 1
ATOM 1025 C CA . GLU A 1 123 ? 0.990 -2.767 -7.155 1.00 83.81 123 GLU A CA 1
ATOM 1026 C C . GLU A 1 123 ? 0.969 -1.789 -5.969 1.00 83.81 123 GLU A C 1
ATOM 1028 O O . GLU A 1 123 ? 0.516 -2.149 -4.886 1.00 83.81 123 GLU A O 1
ATOM 1033 N N . PHE A 1 124 ? 1.385 -0.538 -6.185 1.00 76.25 124 PHE A N 1
ATOM 1034 C CA . PHE A 1 124 ? 1.355 0.501 -5.153 1.00 76.25 124 PHE A CA 1
ATOM 1035 C C . PHE A 1 124 ? -0.016 1.188 -5.043 1.00 76.25 124 PHE A C 1
ATOM 1037 O O . PHE A 1 124 ? -0.422 1.532 -3.936 1.00 76.25 124 PHE A O 1
ATOM 1044 N N . LYS A 1 125 ? -0.788 1.290 -6.139 1.00 71.38 125 LYS A N 1
ATOM 1045 C CA . LYS A 1 125 ? -2.168 1.808 -6.116 1.00 71.38 125 LYS A CA 1
ATOM 1046 C C . LYS A 1 125 ? -3.109 0.932 -5.299 1.00 71.38 125 LYS A C 1
ATOM 1048 O O . LYS A 1 125 ? -4.007 1.398 -4.609 1.00 71.38 125 LYS A O 1
ATOM 1053 N N . THR A 1 126 ? -2.914 -0.378 -5.385 1.00 62.84 126 THR A N 1
ATOM 1054 C CA . THR A 1 126 ? -3.725 -1.335 -4.627 1.00 62.84 126 THR A CA 1
ATOM 1055 C C . THR A 1 126 ? -3.344 -1.403 -3.148 1.00 62.84 126 THR A C 1
ATOM 1057 O O . THR A 1 126 ? -4.031 -2.098 -2.403 1.00 62.84 126 THR A O 1
ATOM 1060 N N . GLY A 1 127 ? -2.294 -0.683 -2.717 1.00 54.66 127 GLY A N 1
ATOM 1061 C CA . GLY A 1 127 ? -1.999 -0.415 -1.308 1.00 54.66 127 GLY A CA 1
ATOM 1062 C C . GLY A 1 127 ? -1.882 -1.661 -0.438 1.00 54.66 127 GLY A C 1
ATOM 1063 O O . GLY A 1 127 ? -2.082 -1.590 0.764 1.00 54.66 127 GLY A O 1
ATOM 1064 N N . ASN A 1 128 ? -1.612 -2.844 -0.995 1.00 61.44 128 ASN A N 1
ATOM 1065 C CA . ASN A 1 128 ? -1.612 -4.048 -0.179 1.00 61.44 128 ASN A CA 1
ATOM 1066 C C . ASN A 1 128 ? -0.289 -4.172 0.588 1.00 61.44 128 ASN A C 1
ATOM 1068 O O . ASN A 1 128 ? 0.588 -4.948 0.202 1.00 61.44 128 ASN A O 1
ATOM 1072 N N . TYR A 1 129 ? -0.187 -3.462 1.713 1.00 59.53 129 TYR A N 1
ATOM 1073 C CA . TYR A 1 129 ? 0.966 -3.452 2.622 1.00 59.53 129 TYR A CA 1
ATOM 1074 C C . TYR A 1 129 ? 1.261 -4.816 3.276 1.00 59.53 129 TYR A C 1
ATOM 1076 O O . TYR A 1 129 ? 2.279 -4.972 3.945 1.00 59.53 129 TYR A O 1
ATOM 1084 N N . THR A 1 130 ? 0.412 -5.837 3.081 1.00 64.69 130 THR A N 1
ATOM 1085 C CA . THR A 1 130 ? 0.751 -7.224 3.461 1.00 64.69 130 THR A CA 1
ATOM 1086 C C . THR A 1 130 ? 1.645 -7.920 2.432 1.00 64.69 130 THR A C 1
ATOM 1088 O O . THR A 1 130 ? 2.235 -8.961 2.728 1.00 64.69 130 THR A O 1
ATOM 1091 N N . THR A 1 131 ? 1.753 -7.362 1.221 1.00 74.38 131 THR A N 1
ATOM 1092 C CA . THR A 1 131 ? 2.619 -7.883 0.163 1.00 74.38 131 THR A CA 1
ATOM 1093 C C . THR A 1 131 ? 4.042 -7.380 0.381 1.00 74.38 131 THR A C 1
ATOM 1095 O O . THR A 1 131 ? 4.291 -6.180 0.428 1.00 74.38 131 THR A O 1
ATOM 1098 N N . THR A 1 132 ? 5.008 -8.291 0.480 1.00 83.94 132 THR A N 1
ATOM 1099 C CA . THR A 1 132 ? 6.422 -7.907 0.594 1.00 83.94 132 THR A CA 1
ATOM 1100 C C . THR A 1 132 ? 6.969 -7.415 -0.747 1.00 83.94 132 THR A C 1
ATOM 1102 O O . THR A 1 132 ? 6.540 -7.881 -1.804 1.00 83.94 132 THR A O 1
ATOM 1105 N N . LEU A 1 133 ? 7.995 -6.555 -0.736 1.00 88.06 133 LEU A N 1
ATOM 1106 C CA . LEU A 1 133 ? 8.661 -6.111 -1.975 1.00 88.06 133 LEU A CA 1
ATOM 1107 C C . LEU A 1 133 ? 9.146 -7.298 -2.826 1.00 88.06 133 LEU A C 1
ATOM 1109 O O . LEU A 1 133 ? 9.003 -7.299 -4.045 1.00 88.06 133 LEU A O 1
ATOM 1113 N N . ALA A 1 134 ? 9.618 -8.373 -2.187 1.00 88.69 134 ALA A N 1
ATOM 1114 C CA . ALA A 1 134 ? 10.009 -9.601 -2.877 1.00 88.69 134 ALA A CA 1
ATOM 1115 C C . ALA A 1 134 ? 8.830 -10.286 -3.600 1.00 88.69 134 ALA A C 1
ATOM 1117 O O . ALA A 1 134 ? 8.998 -10.839 -4.690 1.00 88.69 134 ALA A O 1
ATOM 1118 N N . GLN A 1 135 ? 7.628 -10.254 -3.016 1.00 89.62 135 GLN A N 1
ATOM 1119 C CA . GLN A 1 135 ? 6.418 -10.757 -3.666 1.00 89.62 135 GLN A CA 1
ATOM 1120 C C . GLN A 1 135 ? 6.006 -9.871 -4.845 1.00 89.62 135 GLN A C 1
ATOM 1122 O O . GLN A 1 135 ? 5.651 -10.418 -5.890 1.00 89.62 135 GLN A O 1
ATOM 1127 N N . VAL A 1 136 ? 6.123 -8.544 -4.723 1.00 89.69 136 VAL A N 1
ATOM 1128 C CA . VAL A 1 136 ? 5.904 -7.601 -5.836 1.00 89.69 136 VAL A CA 1
ATOM 1129 C C . VAL A 1 136 ? 6.864 -7.914 -6.989 1.00 89.69 136 VAL A C 1
ATOM 1131 O O . VAL A 1 136 ? 6.428 -8.160 -8.112 1.00 89.69 136 VAL A O 1
ATOM 1134 N N . VAL A 1 137 ? 8.166 -8.039 -6.713 1.00 93.12 137 VAL A N 1
ATOM 1135 C CA . VAL A 1 137 ? 9.183 -8.403 -7.718 1.00 93.12 137 VAL A CA 1
ATOM 1136 C C . VAL A 1 137 ? 8.862 -9.742 -8.389 1.00 93.12 137 VAL A C 1
ATOM 1138 O O . VAL A 1 137 ? 8.97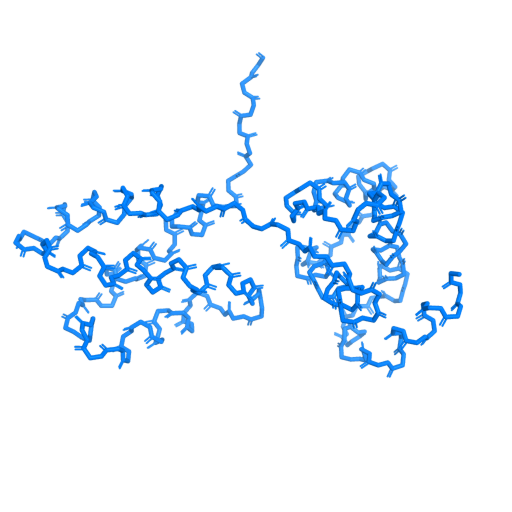3 -9.869 -9.609 1.00 93.12 137 VAL A O 1
ATOM 1141 N N . SER A 1 138 ? 8.422 -10.742 -7.621 1.00 92.25 138 SER A N 1
ATOM 1142 C CA . SER A 1 138 ? 8.001 -12.042 -8.158 1.00 92.25 138 SER A CA 1
ATOM 1143 C C . SER A 1 138 ? 6.812 -11.917 -9.124 1.00 92.25 138 SER A C 1
ATOM 1145 O O . SER A 1 138 ? 6.832 -12.501 -10.213 1.00 92.25 138 SER A O 1
ATOM 1147 N N . ARG A 1 139 ? 5.805 -11.099 -8.785 1.00 91.31 139 ARG A N 1
ATOM 1148 C CA . ARG A 1 139 ? 4.660 -10.813 -9.667 1.00 91.31 139 ARG A CA 1
ATOM 1149 C C . ARG A 1 139 ? 5.102 -10.110 -10.946 1.00 91.31 139 ARG A C 1
ATOM 1151 O O . ARG A 1 139 ? 4.755 -10.581 -12.031 1.00 91.31 139 ARG A O 1
ATOM 1158 N N . LEU A 1 140 ? 5.942 -9.076 -10.849 1.00 92.69 140 LEU A N 1
ATOM 1159 C CA . LEU A 1 140 ? 6.526 -8.405 -12.018 1.00 92.69 140 LEU A CA 1
ATOM 1160 C C . LEU A 1 140 ? 7.270 -9.402 -12.913 1.00 92.69 140 LEU A C 1
ATOM 1162 O O . LEU A 1 140 ? 7.073 -9.429 -14.127 1.00 92.69 140 LEU A O 1
ATOM 1166 N N . LYS A 1 141 ? 8.071 -10.289 -12.315 1.00 93.06 141 LYS A N 1
ATOM 1167 C CA . LYS A 1 141 ? 8.844 -11.308 -13.035 1.00 93.06 141 LYS A CA 1
ATOM 1168 C C . LYS A 1 141 ? 7.964 -12.341 -13.744 1.00 93.06 141 LYS A C 1
ATOM 1170 O O . LYS A 1 141 ? 8.363 -12.872 -14.781 1.00 93.06 141 LYS A O 1
ATOM 1175 N N . SER A 1 142 ? 6.775 -12.613 -13.212 1.00 92.25 142 SER A N 1
ATOM 1176 C CA . SER A 1 142 ? 5.792 -13.505 -13.834 1.00 92.25 142 SER A CA 1
ATOM 1177 C C . SER A 1 142 ? 5.082 -12.880 -15.045 1.00 92.25 142 SER A C 1
ATOM 1179 O O . SER A 1 142 ? 4.517 -13.608 -15.865 1.00 92.25 142 SER A O 1
ATOM 1181 N N . ASN A 1 143 ? 5.149 -11.553 -15.215 1.00 92.88 143 ASN A N 1
ATOM 1182 C CA . ASN A 1 143 ? 4.516 -10.875 -16.339 1.00 92.88 143 ASN A CA 1
ATOM 1183 C C . ASN A 1 143 ? 5.246 -11.177 -17.667 1.00 92.88 143 ASN A C 1
ATOM 1185 O O . ASN A 1 143 ? 6.459 -10.966 -17.766 1.00 92.88 143 ASN A O 1
ATOM 1189 N N . PRO A 1 144 ? 4.536 -11.598 -18.735 1.00 92.88 144 PRO A N 1
ATOM 1190 C CA . PRO A 1 144 ? 5.148 -11.918 -20.027 1.00 92.88 144 PRO A CA 1
ATOM 1191 C C . PRO A 1 144 ? 6.009 -10.806 -20.641 1.00 92.88 144 PRO A C 1
ATOM 1193 O O . PRO A 1 144 ? 6.999 -11.116 -21.308 1.00 92.88 144 PRO A O 1
ATOM 1196 N N . SER A 1 145 ? 5.652 -9.542 -20.413 1.00 92.25 145 SER A N 1
ATOM 1197 C CA . SER A 1 145 ? 6.346 -8.361 -20.939 1.00 92.25 145 SER A CA 1
ATOM 1198 C C . SER A 1 145 ? 7.616 -8.017 -20.159 1.00 92.25 145 SER A C 1
ATOM 1200 O O . SER A 1 145 ? 8.514 -7.386 -20.712 1.00 92.25 145 SER A O 1
ATOM 1202 N N . LEU A 1 146 ? 7.713 -8.448 -18.897 1.00 93.50 146 LEU A N 1
ATOM 1203 C CA . LEU A 1 146 ? 8.801 -8.094 -17.978 1.00 93.50 146 LEU A CA 1
ATOM 1204 C C . LEU A 1 146 ? 9.682 -9.288 -17.593 1.00 93.50 146 LEU A C 1
ATOM 1206 O O . LEU A 1 146 ? 10.779 -9.093 -17.078 1.00 93.50 146 LEU A O 1
ATOM 1210 N N . LYS A 1 147 ? 9.269 -10.528 -17.891 1.00 91.00 147 LYS A N 1
ATOM 1211 C CA . LYS A 1 147 ? 9.984 -11.758 -17.499 1.00 91.00 147 LYS A CA 1
ATOM 1212 C C . LYS A 1 147 ? 11.456 -11.808 -17.921 1.00 91.00 147 LYS A C 1
ATOM 1214 O O . LYS A 1 147 ? 12.245 -12.531 -17.314 1.00 91.00 147 LYS A O 1
ATOM 1219 N N . PHE A 1 148 ? 11.833 -11.054 -18.951 1.00 88.69 148 PHE A N 1
ATOM 1220 C CA . PHE A 1 148 ? 13.201 -10.981 -19.468 1.00 88.69 148 PHE A CA 1
ATOM 1221 C C . PHE A 1 148 ? 14.095 -9.993 -18.711 1.00 88.69 148 PHE A C 1
ATOM 1223 O O . PHE A 1 148 ? 15.313 -10.092 -18.821 1.00 88.69 148 PHE A O 1
ATOM 1230 N N . LEU A 1 149 ? 13.519 -9.068 -17.939 1.00 93.00 149 LEU A N 1
ATOM 1231 C CA . LEU A 1 149 ? 14.286 -8.110 -17.149 1.00 93.00 149 LEU A CA 1
ATOM 1232 C C . LEU A 1 149 ? 15.050 -8.824 -16.029 1.00 93.00 149 LEU A C 1
ATOM 1234 O O . LEU A 1 149 ? 14.490 -9.730 -15.404 1.00 93.00 149 LEU A O 1
ATOM 1238 N N . PRO A 1 150 ? 16.307 -8.456 -15.742 1.00 94.06 150 PRO A N 1
ATOM 1239 C CA . PRO A 1 150 ? 17.038 -8.996 -14.602 1.00 94.06 150 PRO A CA 1
ATOM 1240 C C . PRO A 1 150 ? 16.264 -8.793 -13.295 1.00 94.06 150 PRO A C 1
ATOM 1242 O O . PRO A 1 150 ? 15.704 -7.726 -13.065 1.00 94.06 150 PRO A O 1
ATOM 1245 N N . THR A 1 151 ? 16.251 -9.799 -12.416 1.00 94.56 151 THR A N 1
ATOM 1246 C CA . THR A 1 151 ? 15.556 -9.682 -11.120 1.00 94.56 151 THR A CA 1
ATOM 1247 C C . THR A 1 151 ? 16.122 -8.541 -10.275 1.00 94.56 151 THR A C 1
ATOM 1249 O O . THR A 1 151 ? 15.354 -7.852 -9.622 1.00 94.56 151 THR A O 1
ATOM 1252 N N . ALA A 1 152 ? 17.436 -8.298 -10.339 1.00 94.12 152 ALA A N 1
ATOM 1253 C CA . ALA A 1 152 ? 18.076 -7.182 -9.642 1.00 94.12 152 ALA A CA 1
ATOM 1254 C C . ALA A 1 152 ? 17.548 -5.811 -10.104 1.00 94.12 152 ALA A C 1
ATOM 1256 O O . ALA A 1 152 ? 17.332 -4.937 -9.277 1.00 94.12 152 ALA A O 1
ATOM 1257 N N . LEU A 1 153 ? 17.266 -5.651 -11.403 1.00 95.00 153 LEU A N 1
ATOM 1258 C CA . LEU A 1 153 ? 16.690 -4.417 -11.944 1.00 95.00 153 LEU A CA 1
ATOM 1259 C C . LEU A 1 153 ? 15.248 -4.220 -11.459 1.00 95.00 153 LEU A C 1
ATOM 1261 O O . LEU A 1 153 ? 14.861 -3.111 -11.112 1.00 95.00 153 LEU A O 1
ATOM 1265 N N . LEU A 1 154 ? 14.457 -5.298 -11.407 1.00 95.31 154 LEU A N 1
ATOM 1266 C CA . LEU A 1 154 ? 13.097 -5.246 -10.860 1.00 95.31 154 LEU A CA 1
ATOM 1267 C C . LEU A 1 154 ? 13.094 -4.920 -9.361 1.00 95.31 154 LEU A C 1
ATOM 1269 O O . LEU A 1 154 ? 12.241 -4.162 -8.915 1.00 95.31 154 LEU A O 1
ATOM 1273 N N . ASP A 1 155 ? 14.036 -5.480 -8.599 1.00 94.94 155 ASP A N 1
ATOM 1274 C CA . ASP A 1 155 ? 14.193 -5.199 -7.168 1.00 94.94 155 ASP A CA 1
ATOM 1275 C C . ASP A 1 155 ? 14.565 -3.733 -6.926 1.00 94.94 155 ASP A C 1
ATOM 1277 O O . ASP A 1 155 ? 13.920 -3.076 -6.115 1.00 94.94 155 ASP A O 1
ATOM 1281 N N . LEU A 1 156 ? 15.524 -3.199 -7.691 1.00 94.69 156 LEU A N 1
ATOM 1282 C CA . LEU A 1 156 ? 15.892 -1.784 -7.644 1.00 94.69 156 LEU A CA 1
ATOM 1283 C C . LEU A 1 156 ? 14.690 -0.883 -7.953 1.00 94.69 156 LEU A C 1
ATOM 1285 O O . LEU A 1 156 ? 14.364 -0.013 -7.159 1.00 94.69 156 LEU A O 1
ATOM 1289 N N . ALA A 1 157 ? 13.984 -1.143 -9.055 1.00 94.44 157 ALA A N 1
ATOM 1290 C CA . ALA A 1 157 ? 12.803 -0.382 -9.458 1.00 94.44 157 ALA A CA 1
ATOM 1291 C C . ALA A 1 157 ? 11.704 -0.346 -8.382 1.00 94.44 157 ALA A C 1
ATOM 1293 O O . ALA A 1 157 ? 11.155 0.713 -8.088 1.00 94.44 157 ALA A O 1
ATOM 1294 N N . VAL A 1 158 ? 11.380 -1.502 -7.793 1.00 92.75 158 VAL A N 1
ATOM 1295 C CA . VAL A 1 158 ? 10.359 -1.605 -6.741 1.00 92.75 158 VAL A CA 1
ATOM 1296 C C . VAL A 1 158 ? 10.804 -0.893 -5.467 1.00 92.75 158 VAL A C 1
ATOM 1298 O O . VAL A 1 158 ? 9.989 -0.212 -4.853 1.00 92.75 158 VAL A O 1
ATOM 1301 N N . ARG A 1 159 ? 12.077 -1.025 -5.076 1.00 91.00 159 ARG A N 1
ATOM 1302 C CA . ARG A 1 159 ? 12.619 -0.337 -3.899 1.00 91.00 159 ARG A CA 1
ATOM 1303 C C . ARG A 1 159 ? 12.639 1.170 -4.077 1.00 91.00 159 ARG A C 1
ATOM 1305 O O . ARG A 1 159 ? 12.109 1.844 -3.219 1.00 91.00 159 ARG A O 1
ATOM 1312 N N . SER A 1 160 ? 13.134 1.688 -5.200 1.00 91.00 160 SER A N 1
ATOM 1313 C CA . SER A 1 160 ? 13.155 3.135 -5.445 1.00 91.00 160 SER A CA 1
ATOM 1314 C C . SER A 1 160 ? 11.756 3.749 -5.394 1.00 91.00 160 SER A C 1
ATOM 1316 O O . SER A 1 160 ? 11.579 4.832 -4.854 1.00 91.00 160 SER A O 1
ATOM 1318 N N . VAL A 1 161 ? 10.743 3.043 -5.909 1.00 89.00 161 VAL A N 1
ATOM 1319 C CA . VAL A 1 161 ? 9.350 3.495 -5.799 1.00 89.00 161 VAL A CA 1
ATOM 1320 C C . VAL A 1 161 ? 8.827 3.390 -4.368 1.00 89.00 161 VAL A C 1
ATOM 1322 O O . VAL A 1 161 ? 8.135 4.289 -3.907 1.00 89.00 161 VAL A O 1
ATOM 1325 N N . TYR A 1 162 ? 9.156 2.316 -3.652 1.00 85.12 162 TYR A N 1
ATOM 1326 C CA . TYR A 1 162 ? 8.806 2.187 -2.240 1.00 85.12 162 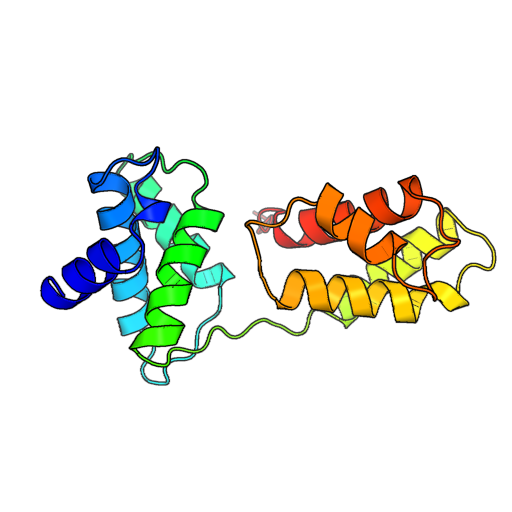TYR A CA 1
ATOM 1327 C C . TYR A 1 162 ? 9.432 3.299 -1.396 1.00 85.12 162 TYR A C 1
ATOM 1329 O O . TYR A 1 162 ? 8.734 3.899 -0.584 1.00 85.12 162 TYR A O 1
ATOM 1337 N N . ASP A 1 163 ? 10.711 3.584 -1.606 1.00 84.25 163 ASP A N 1
ATOM 1338 C CA . ASP A 1 163 ? 11.453 4.614 -0.891 1.00 84.25 163 ASP A CA 1
ATOM 1339 C C . ASP A 1 163 ? 10.854 5.991 -1.200 1.00 84.25 163 ASP A C 1
ATOM 1341 O O . ASP A 1 163 ? 10.527 6.702 -0.267 1.00 84.25 163 ASP A O 1
ATOM 1345 N N . PHE A 1 164 ? 10.518 6.306 -2.457 1.00 82.94 164 PHE A N 1
ATOM 1346 C CA . PHE A 1 164 ? 9.794 7.540 -2.810 1.00 82.94 164 PHE A CA 1
ATOM 1347 C C . PHE A 1 164 ? 8.489 7.753 -2.013 1.00 82.94 164 PHE A C 1
ATOM 1349 O O . PHE A 1 164 ? 8.126 8.882 -1.693 1.00 82.94 164 PHE A O 1
ATOM 1356 N N . PHE A 1 165 ? 7.766 6.680 -1.676 1.00 74.75 165 PHE A N 1
ATOM 1357 C CA . PHE A 1 165 ? 6.543 6.776 -0.870 1.00 74.75 165 PHE A CA 1
ATOM 1358 C C . PHE A 1 165 ? 6.780 6.815 0.641 1.00 74.75 165 PHE A C 1
ATOM 1360 O O . PHE A 1 165 ? 5.896 7.261 1.373 1.00 74.75 165 PHE A O 1
ATOM 1367 N N . ASN A 1 166 ? 7.922 6.309 1.106 1.00 69.31 166 ASN A N 1
ATOM 1368 C CA . ASN A 1 166 ? 8.238 6.154 2.527 1.00 69.31 166 ASN A CA 1
ATOM 1369 C C . ASN A 1 166 ? 9.347 7.088 3.012 1.00 69.31 166 ASN A C 1
ATOM 1371 O O . ASN A 1 166 ? 9.615 7.126 4.214 1.00 69.31 166 ASN A O 1
ATOM 1375 N N . GLU A 1 167 ? 9.991 7.827 2.113 1.00 67.31 167 GLU A N 1
ATOM 1376 C CA . GLU A 1 167 ? 10.855 8.929 2.480 1.00 67.31 167 GLU A CA 1
ATOM 1377 C C . GLU A 1 167 ? 9.991 9.927 3.257 1.00 67.31 167 GLU A C 1
ATOM 1379 O O . GLU A 1 167 ? 8.920 10.332 2.780 1.00 67.31 167 GLU A O 1
ATOM 1384 N N . PRO A 1 168 ? 10.382 10.269 4.500 1.00 50.62 168 PRO A N 1
ATOM 1385 C CA . PRO A 1 168 ? 9.755 11.390 5.169 1.00 50.62 168 PRO A CA 1
ATOM 1386 C C . PRO A 1 168 ? 9.896 12.580 4.226 1.00 50.62 168 PRO A C 1
ATOM 1388 O O . PRO A 1 168 ? 10.964 12.758 3.642 1.00 50.62 168 PRO A O 1
ATOM 1391 N N . ASP A 1 169 ? 8.827 13.363 4.056 1.00 49.88 169 ASP A N 1
ATOM 1392 C CA . ASP A 1 169 ? 8.987 14.669 3.430 1.00 49.88 169 ASP A CA 1
ATOM 1393 C C . ASP A 1 169 ? 10.069 15.368 4.262 1.00 49.88 169 ASP A C 1
ATOM 1395 O O . ASP A 1 169 ? 9.827 15.714 5.422 1.00 49.88 169 ASP A O 1
ATOM 1399 N N . GLU A 1 170 ? 11.279 15.502 3.719 1.00 46.41 170 GLU A N 1
ATOM 1400 C CA . GLU A 1 170 ? 12.202 16.532 4.159 1.00 46.41 170 GLU A CA 1
ATOM 1401 C C . GLU A 1 170 ? 11.499 17.840 3.780 1.00 46.41 170 GLU A C 1
ATOM 1403 O O . GLU A 1 170 ? 11.725 18.422 2.725 1.00 46.41 170 GLU A O 1
ATOM 1408 N N . GLU A 1 171 ? 10.521 18.249 4.594 1.00 44.50 171 GLU A N 1
ATOM 1409 C CA . GLU A 1 171 ? 10.151 19.649 4.670 1.00 44.50 171 GLU A CA 1
ATOM 1410 C C . GLU A 1 171 ? 11.378 20.342 5.251 1.00 44.50 171 GLU A C 1
ATOM 1412 O O . GLU A 1 171 ? 11.663 20.273 6.450 1.00 44.50 171 GLU A O 1
ATOM 1417 N N . ASP A 1 172 ? 12.142 20.896 4.313 1.00 39.66 172 ASP A N 1
ATOM 1418 C CA . ASP A 1 172 ? 13.192 21.876 4.503 1.00 39.66 172 ASP A CA 1
ATOM 1419 C C . ASP A 1 172 ? 12.837 22.870 5.627 1.00 39.66 172 ASP A C 1
ATOM 1421 O O . ASP A 1 172 ? 11.704 23.343 5.737 1.00 39.66 172 ASP A O 1
ATOM 1425 N N . GLU A 1 173 ? 13.861 23.154 6.432 1.00 34.41 173 GLU A N 1
ATOM 1426 C CA . GLU A 1 173 ? 14.028 24.222 7.435 1.00 34.41 173 GLU A CA 1
ATOM 1427 C C . GLU A 1 173 ? 13.091 25.449 7.377 1.00 34.41 173 GLU A C 1
ATOM 1429 O O . GLU A 1 173 ? 12.915 26.065 6.299 1.00 34.41 173 GLU A O 1
#

Secondary structure (DSSP, 8-state):
-HHHHHHHHHH-TTTTTTS-HHHHHHHHHHHHHHHTT-TTSEEEHHHHHHHHHHHHHHTT---TTHHHHHHHHHHHHHHHH--EEEPP-THHHHHHHHHHHHHHHSTTGGGGHHHHHHHHHHHHHTT-TTS-HHHHHHHHHHSTTTTTS-HHHHHHHHHHHHHHHHS------